Protein AF-A0A528G464-F1 (afdb_monomer_lite)

pLDDT: mean 89.49, std 8.46, range [59.75, 96.38]

Radius of gyration: 18.26 Å; chains: 1; bounding box: 47×25×54 Å

Sequence (96 aa):
TLDPKLSGRIRLSQGGDVDLSCLDIVSVSTSKALLWHTVEIRARGRTDNLSSLSGDASEQLAADLHAFINSHLFDLIGTETDHLLDVDARLREITE

Secondary structure (DSSP, 8-state):
---TTSTTEEEE-TTS-EEEEGGGEEEEEEEE-SS-EEEEEEETTEEEEEEEE-HHHHHHHHHHHHHHHHHHHHHHHHHHHHHHHHHHHHHHHHH-

Structure (mmCIF, N/CA/C/O backbone):
data_AF-A0A528G464-F1
#
_entry.id   AF-A0A528G464-F1
#
loop_
_atom_site.group_PDB
_atom_site.id
_atom_site.type_symbol
_atom_site.label_atom_id
_atom_site.label_alt_id
_atom_site.label_comp_id
_atom_site.label_asym_id
_atom_site.label_entity_id
_atom_site.label_seq_id
_atom_site.pdbx_PDB_ins_code
_atom_site.Cartn_x
_atom_site.Cartn_y
_atom_site.Cartn_z
_atom_site.occupancy
_atom_site.B_iso_or_equiv
_atom_site.auth_seq_id
_atom_site.auth_comp_id
_atom_site.auth_asym_id
_atom_site.auth_atom_id
_atom_site.pdbx_PDB_model_num
ATOM 1 N N . THR A 1 1 ? -1.457 7.257 -11.056 1.00 65.44 1 THR A N 1
ATOM 2 C CA . THR A 1 1 ? -1.248 8.442 -10.190 1.00 65.44 1 THR A CA 1
ATOM 3 C C . THR A 1 1 ? -1.720 8.119 -8.794 1.00 65.44 1 THR A C 1
ATOM 5 O O . THR A 1 1 ? -2.756 7.475 -8.674 1.00 65.44 1 THR A O 1
ATOM 8 N N . LEU A 1 2 ? -0.977 8.530 -7.764 1.00 72.12 2 LEU A N 1
ATOM 9 C CA . LEU A 1 2 ? -1.408 8.417 -6.369 1.00 72.12 2 LEU A CA 1
ATOM 10 C C . LEU A 1 2 ? -2.188 9.685 -6.018 1.00 72.12 2 LEU A C 1
ATOM 12 O O . LEU A 1 2 ? -1.609 10.768 -5.983 1.00 72.12 2 LEU A O 1
ATOM 16 N N . ASP A 1 3 ? -3.504 9.566 -5.856 1.00 70.69 3 ASP A N 1
ATOM 17 C CA . ASP A 1 3 ? -4.355 10.687 -5.457 1.00 70.69 3 ASP A CA 1
ATOM 18 C C . ASP A 1 3 ? -4.693 10.551 -3.965 1.00 70.69 3 ASP A C 1
ATOM 20 O O . ASP A 1 3 ? -5.445 9.644 -3.601 1.00 70.69 3 ASP A O 1
ATOM 24 N N . PRO A 1 4 ? -4.181 11.438 -3.093 1.00 62.50 4 PRO A N 1
ATOM 25 C CA . PRO A 1 4 ? -4.490 11.402 -1.666 1.00 62.50 4 PRO A CA 1
ATOM 26 C C . PRO A 1 4 ? -5.973 11.658 -1.360 1.00 62.50 4 PRO A C 1
ATOM 28 O O . PRO A 1 4 ? -6.409 11.394 -0.247 1.00 62.50 4 PRO A O 1
ATOM 31 N N . LYS A 1 5 ? -6.767 12.159 -2.319 1.00 59.75 5 LYS A N 1
ATOM 32 C CA . LYS A 1 5 ? -8.219 12.350 -2.163 1.00 59.75 5 LYS A CA 1
ATOM 33 C C . LYS A 1 5 ? -9.030 11.086 -2.450 1.00 59.75 5 LYS A C 1
ATOM 35 O O . LYS A 1 5 ? -10.187 11.011 -2.048 1.00 59.75 5 LYS A O 1
ATOM 40 N N . LEU A 1 6 ? -8.447 10.106 -3.142 1.00 61.59 6 LEU A N 1
ATOM 41 C CA . LEU A 1 6 ? -9.051 8.800 -3.424 1.00 61.59 6 LEU A CA 1
ATOM 42 C C . LEU A 1 6 ? -8.474 7.749 -2.468 1.00 61.59 6 LEU A C 1
ATOM 44 O O . LEU A 1 6 ? -7.962 6.714 -2.900 1.00 61.59 6 LEU A O 1
ATOM 48 N N . SER A 1 7 ? -8.528 8.039 -1.163 1.00 68.31 7 SER A N 1
ATOM 49 C CA . SER A 1 7 ? -7.992 7.175 -0.110 1.00 68.31 7 SER A CA 1
ATOM 50 C C . SER A 1 7 ? -8.439 5.726 -0.309 1.00 68.31 7 SER A C 1
ATOM 52 O O . SER A 1 7 ? -9.630 5.428 -0.395 1.00 68.31 7 SER A O 1
ATOM 54 N N . GLY A 1 8 ? -7.462 4.826 -0.417 1.00 82.56 8 GLY A N 1
ATOM 55 C CA . GLY A 1 8 ? -7.697 3.389 -0.553 1.00 82.56 8 GLY A CA 1
ATOM 56 C C . GLY A 1 8 ? -7.781 2.850 -1.973 1.00 82.56 8 GLY A C 1
ATOM 57 O O . GLY A 1 8 ? -7.946 1.638 -2.133 1.00 82.56 8 GLY A O 1
ATOM 58 N N . ARG A 1 9 ? -7.631 3.692 -3.004 1.00 87.94 9 ARG A N 1
ATOM 59 C CA . ARG A 1 9 ? -7.498 3.229 -4.389 1.00 87.94 9 ARG A CA 1
ATOM 60 C C . ARG A 1 9 ? -6.252 3.768 -5.075 1.00 87.94 9 ARG A C 1
ATOM 62 O O . ARG A 1 9 ? -5.874 4.922 -4.913 1.00 87.94 9 ARG A O 1
ATOM 69 N N . ILE A 1 10 ? -5.656 2.924 -5.908 1.00 87.25 10 ILE A N 1
ATOM 70 C CA . ILE A 1 10 ? -4.537 3.266 -6.783 1.00 87.25 10 ILE A CA 1
ATOM 71 C C . ILE A 1 10 ? -5.019 3.153 -8.222 1.00 87.25 10 ILE A C 1
ATOM 73 O O . ILE A 1 10 ? -5.437 2.079 -8.648 1.00 87.25 10 IL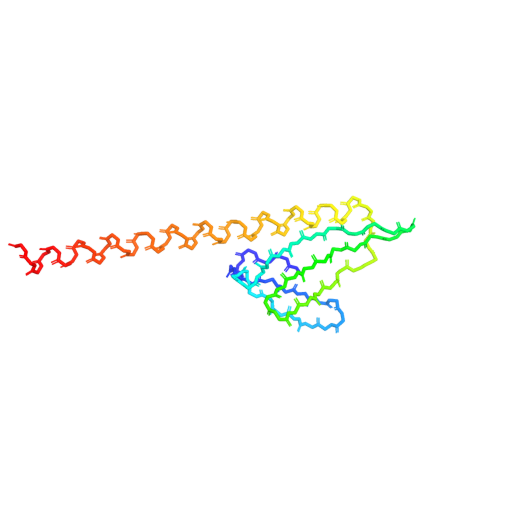E A O 1
ATOM 77 N N . ARG A 1 11 ? -4.934 4.249 -8.982 1.00 88.19 11 ARG A N 1
ATOM 78 C CA . ARG A 1 11 ? -5.232 4.232 -10.417 1.00 88.19 11 ARG A CA 1
ATOM 79 C C . ARG A 1 11 ? -3.969 4.010 -11.234 1.00 88.19 11 ARG A C 1
ATOM 81 O O . ARG A 1 11 ? -3.055 4.848 -11.223 1.00 88.19 11 ARG A O 1
ATOM 88 N N . LEU A 1 12 ? -3.959 2.913 -11.979 1.00 86.00 12 LEU A N 1
ATOM 89 C CA . LEU A 1 12 ? -2.968 2.595 -12.996 1.00 86.00 12 LEU A CA 1
ATOM 90 C C . LEU A 1 12 ? -3.527 2.988 -14.362 1.00 86.00 12 LEU A C 1
ATOM 92 O O . LEU A 1 12 ? -4.652 2.625 -14.674 1.00 86.00 12 LEU A O 1
ATOM 96 N N . SER A 1 13 ? -2.751 3.726 -15.156 1.00 83.31 13 SER A N 1
ATOM 97 C CA . SER A 1 13 ? -3.147 4.178 -16.501 1.00 83.31 13 SER A CA 1
ATOM 98 C C . SER A 1 13 ? -2.291 3.572 -17.623 1.00 83.31 13 SER A C 1
ATOM 100 O O . SER A 1 13 ? -2.453 3.903 -18.798 1.00 83.31 13 SER A O 1
ATOM 102 N N . GLN A 1 14 ? -1.349 2.682 -17.293 1.00 74.44 14 GLN A N 1
ATOM 103 C CA . GLN A 1 14 ? -0.489 2.036 -18.284 1.00 74.44 14 GLN A CA 1
ATOM 104 C C . GLN A 1 14 ? -1.224 0.853 -18.925 1.00 74.44 14 GLN A C 1
ATOM 106 O O . GLN A 1 14 ? -1.454 -0.166 -18.283 1.00 74.44 14 GLN A O 1
ATOM 111 N N . GLY A 1 15 ? -1.582 0.986 -20.206 1.00 66.62 15 GLY A N 1
ATOM 112 C CA . GLY A 1 15 ? -2.310 -0.054 -20.949 1.00 66.62 15 GLY A CA 1
ATOM 113 C C . GLY A 1 15 ? -3.827 -0.076 -20.709 1.00 66.62 15 GLY A C 1
ATOM 114 O O . GLY A 1 15 ? -4.493 -1.004 -21.161 1.00 66.62 15 GLY A O 1
ATOM 115 N N . GLY A 1 16 ? -4.368 0.943 -20.034 1.00 75.31 16 GLY A N 1
ATOM 116 C CA . GLY A 1 16 ? -5.783 1.096 -19.684 1.00 75.31 16 GLY A CA 1
ATOM 117 C C . GLY A 1 16 ? -5.945 1.646 -18.266 1.00 75.31 16 GLY A C 1
ATOM 118 O O . GLY A 1 16 ? -5.006 1.574 -17.476 1.00 75.31 16 GLY A O 1
ATOM 119 N N . ASP A 1 17 ? -7.123 2.186 -17.950 1.00 80.75 17 ASP A N 1
ATOM 120 C CA . ASP A 1 17 ? -7.435 2.659 -16.597 1.00 80.75 17 ASP A CA 1
ATOM 121 C C . ASP A 1 17 ? -7.916 1.489 -15.730 1.00 80.75 17 ASP A C 1
ATOM 123 O O . ASP A 1 17 ? -8.980 0.909 -15.961 1.00 80.75 17 ASP A O 1
ATOM 127 N N . VAL A 1 18 ? -7.114 1.137 -14.727 1.00 84.00 18 VAL A N 1
ATOM 128 C CA . VAL A 1 18 ? -7.417 0.108 -13.729 1.00 84.00 18 VAL A CA 1
ATOM 129 C C . VAL A 1 18 ? -7.334 0.732 -12.342 1.00 84.00 18 VAL A C 1
ATOM 131 O O . VAL A 1 18 ? -6.305 1.293 -11.968 1.00 84.00 18 VAL A O 1
ATOM 134 N N . ASP A 1 19 ? -8.407 0.597 -11.566 1.00 88.12 19 ASP A N 1
ATOM 135 C CA . ASP A 1 19 ? -8.429 0.977 -10.154 1.00 88.12 19 ASP A CA 1
ATOM 136 C C . ASP A 1 19 ? -8.155 -0.263 -9.285 1.00 88.12 19 ASP A C 1
ATOM 138 O O . ASP A 1 19 ? -8.887 -1.254 -9.342 1.00 88.12 19 ASP A O 1
ATOM 142 N N . LEU A 1 20 ? -7.108 -0.196 -8.464 1.00 89.31 20 LEU A N 1
ATOM 143 C CA . LEU A 1 20 ? -6.735 -1.222 -7.492 1.00 89.31 20 LEU A CA 1
ATOM 144 C C . LEU A 1 20 ? -7.113 -0.778 -6.081 1.00 89.31 20 LEU A C 1
ATOM 146 O O . LEU A 1 20 ? -6.805 0.340 -5.678 1.00 89.31 20 LEU A O 1
ATOM 150 N N . SER A 1 21 ? -7.751 -1.664 -5.320 1.00 91.06 21 SER A N 1
ATOM 151 C CA . SER A 1 21 ? -8.033 -1.463 -3.895 1.00 91.06 21 SER A CA 1
ATOM 152 C C . SER A 1 21 ? -6.780 -1.725 -3.062 1.00 91.06 21 SER A C 1
ATOM 154 O O . SER A 1 21 ? -6.187 -2.797 -3.183 1.00 91.06 21 SER A O 1
ATOM 156 N N . CYS A 1 22 ? -6.404 -0.800 -2.173 1.00 91.81 22 CYS A N 1
ATOM 157 C CA . CYS A 1 22 ? -5.254 -0.977 -1.278 1.00 91.81 22 CYS A CA 1
ATOM 158 C C . CYS A 1 22 ? -5.387 -2.222 -0.388 1.00 91.81 22 CYS A C 1
ATOM 160 O O . CYS A 1 22 ? -4.388 -2.875 -0.107 1.00 91.81 22 CYS A O 1
ATOM 162 N N . LEU A 1 23 ? -6.612 -2.590 0.005 1.00 92.44 23 LEU A N 1
ATOM 163 C CA . LEU A 1 23 ? -6.881 -3.779 0.823 1.00 92.44 23 LEU A CA 1
ATOM 164 C C . LEU A 1 23 ? -6.642 -5.098 0.081 1.00 92.44 23 LEU A C 1
ATOM 166 O O . LEU A 1 23 ? -6.505 -6.143 0.719 1.00 92.44 23 LEU A O 1
ATOM 170 N N . ASP A 1 24 ? -6.636 -5.069 -1.252 1.00 93.00 24 ASP A N 1
ATOM 171 C CA . ASP A 1 24 ? -6.405 -6.246 -2.088 1.00 93.00 24 ASP A CA 1
ATOM 172 C C . ASP A 1 24 ? -4.947 -6.396 -2.513 1.00 93.00 24 ASP A C 1
ATOM 174 O O . ASP A 1 24 ? -4.591 -7.458 -3.028 1.00 93.00 24 ASP A O 1
ATOM 178 N N . ILE A 1 25 ? -4.108 -5.379 -2.294 1.00 94.06 25 ILE A N 1
ATOM 179 C CA . ILE A 1 25 ? -2.681 -5.425 -2.616 1.00 94.06 25 ILE A CA 1
ATOM 180 C C . ILE A 1 25 ? -1.972 -6.344 -1.621 1.00 94.06 25 ILE A C 1
ATOM 182 O O . ILE A 1 25 ? -2.069 -6.186 -0.409 1.00 94.06 25 ILE A O 1
ATOM 186 N N . VAL A 1 26 ? -1.243 -7.313 -2.163 1.00 95.50 26 VAL A N 1
ATOM 187 C CA . VAL A 1 26 ? -0.492 -8.323 -1.411 1.00 95.50 26 VAL A CA 1
ATOM 188 C C . VAL A 1 26 ? 0.992 -7.970 -1.362 1.00 95.50 26 VAL A C 1
ATOM 190 O O . VAL A 1 26 ? 1.644 -8.194 -0.347 1.00 95.50 26 VAL A O 1
ATOM 193 N N . SER A 1 27 ? 1.542 -7.423 -2.449 1.00 96.12 27 SER A N 1
ATOM 194 C CA . SER A 1 27 ? 2.945 -7.004 -2.495 1.00 96.12 27 SER A CA 1
ATOM 195 C C . SER A 1 27 ? 3.200 -5.969 -3.584 1.00 96.12 27 SER A C 1
ATOM 197 O O . SER A 1 27 ? 2.611 -6.053 -4.664 1.00 96.12 27 SER A O 1
ATOM 199 N N . VAL A 1 28 ? 4.161 -5.080 -3.338 1.00 96.38 28 VAL A N 1
ATOM 200 C CA . VAL A 1 28 ? 4.791 -4.231 -4.355 1.00 96.38 28 VAL A CA 1
ATOM 201 C C . VAL A 1 28 ? 6.278 -4.578 -4.400 1.00 96.38 28 VAL A C 1
ATOM 203 O O . VAL A 1 28 ? 6.925 -4.683 -3.358 1.00 96.38 28 VAL A O 1
ATOM 206 N N . SER A 1 29 ? 6.826 -4.807 -5.590 1.00 95.94 29 SER A N 1
ATOM 207 C CA . SER A 1 29 ? 8.243 -5.138 -5.769 1.00 95.94 29 SER A CA 1
ATOM 208 C C . SER A 1 29 ? 8.829 -4.453 -7.000 1.00 95.94 29 SER A C 1
ATOM 210 O O . SER A 1 29 ? 8.107 -4.048 -7.909 1.00 95.94 29 SER A O 1
ATOM 212 N N . THR A 1 30 ? 10.152 -4.306 -7.029 1.00 95.94 30 THR A N 1
ATOM 213 C CA . THR A 1 30 ? 10.882 -3.830 -8.205 1.00 95.94 30 THR A CA 1
ATOM 214 C C . THR A 1 30 ? 11.631 -4.987 -8.856 1.00 95.94 30 THR A C 1
ATOM 216 O O . THR A 1 30 ? 12.199 -5.850 -8.187 1.00 95.94 30 THR A O 1
ATOM 219 N N . SER A 1 31 ? 11.645 -5.005 -10.185 1.00 93.06 31 SER A N 1
ATOM 220 C CA . SER A 1 31 ? 12.423 -5.939 -10.991 1.00 93.06 31 SER A CA 1
ATOM 221 C C . SER A 1 31 ? 13.374 -5.167 -11.896 1.00 93.06 31 SER A C 1
ATOM 223 O O . SER A 1 31 ? 12.985 -4.209 -12.572 1.00 93.06 31 SER A O 1
ATOM 225 N N . LYS A 1 32 ? 14.639 -5.587 -11.894 1.00 90.50 32 LYS A N 1
ATOM 226 C CA . LYS A 1 32 ? 15.720 -4.974 -12.664 1.00 90.50 32 LYS A CA 1
ATOM 227 C C . LYS A 1 32 ? 15.895 -5.694 -13.997 1.00 90.50 32 LYS A C 1
ATOM 229 O O . LYS A 1 32 ? 16.061 -6.911 -14.023 1.00 90.50 32 LYS A O 1
ATOM 234 N N . ALA A 1 33 ? 15.963 -4.932 -15.085 1.00 85.50 33 ALA A N 1
ATOM 235 C CA . ALA A 1 33 ? 16.466 -5.419 -16.367 1.00 85.50 33 ALA A CA 1
ATOM 236 C C . ALA A 1 33 ? 17.660 -4.575 -16.841 1.00 85.50 33 ALA A C 1
ATOM 238 O O . ALA A 1 33 ? 18.172 -3.727 -16.113 1.00 85.50 33 ALA A O 1
ATOM 239 N N . LEU A 1 34 ? 18.143 -4.847 -18.056 1.00 85.31 34 LEU A N 1
ATOM 240 C CA . LEU A 1 34 ? 19.374 -4.249 -18.589 1.00 85.31 34 LEU A CA 1
ATOM 241 C C . LEU A 1 34 ? 19.302 -2.725 -18.753 1.00 85.31 34 LEU A C 1
ATOM 243 O O . LEU A 1 34 ? 20.294 -2.045 -18.517 1.00 85.31 34 LEU A O 1
ATOM 247 N N . LEU A 1 35 ? 18.151 -2.204 -19.179 1.00 86.62 35 LEU A N 1
ATOM 248 C CA . LEU A 1 35 ? 17.955 -0.774 -19.456 1.00 86.62 35 LEU A CA 1
ATOM 249 C C . LEU A 1 35 ? 16.782 -0.183 -18.679 1.00 86.62 35 LEU A C 1
ATOM 251 O O . LEU A 1 35 ? 16.824 0.977 -18.284 1.00 86.62 35 LEU A O 1
ATOM 255 N N . TRP A 1 36 ? 15.744 -0.986 -18.461 1.00 91.56 36 TRP A N 1
ATOM 256 C CA . TRP A 1 36 ? 14.500 -0.549 -17.850 1.00 91.56 36 TRP A CA 1
ATOM 257 C C . TRP A 1 36 ? 14.152 -1.437 -16.672 1.00 91.56 36 TRP A C 1
ATOM 259 O O . TRP A 1 36 ? 14.386 -2.643 -16.687 1.00 91.56 36 TRP A O 1
ATOM 269 N N . HIS A 1 37 ? 13.572 -0.827 -15.658 1.00 93.69 37 HIS A N 1
ATOM 270 C CA . HIS A 1 37 ? 13.066 -1.485 -14.475 1.00 93.69 37 HIS A CA 1
ATOM 271 C C . HIS A 1 37 ? 11.541 -1.541 -14.541 1.00 93.69 37 HIS A C 1
ATOM 273 O O . HIS A 1 37 ? 10.896 -0.817 -15.308 1.00 93.69 37 HIS A O 1
ATOM 279 N N . THR A 1 38 ? 10.974 -2.450 -13.758 1.00 94.50 38 THR A N 1
ATOM 280 C CA . THR A 1 38 ? 9.528 -2.628 -13.628 1.00 94.50 38 THR A CA 1
ATOM 281 C C . THR A 1 38 ? 9.148 -2.598 -12.158 1.00 94.50 38 THR A C 1
ATOM 283 O O . THR A 1 38 ? 9.839 -3.202 -11.343 1.00 94.50 38 THR A O 1
ATOM 286 N N . VAL A 1 39 ? 8.053 -1.920 -11.826 1.00 95.94 39 VAL A N 1
ATOM 287 C CA . VAL A 1 39 ? 7.366 -2.093 -10.542 1.00 95.94 39 VAL A CA 1
ATOM 288 C C . VAL A 1 39 ? 6.237 -3.097 -10.752 1.00 95.94 39 VAL A C 1
ATOM 290 O O . VAL A 1 39 ? 5.352 -2.864 -11.572 1.00 95.94 39 VAL A O 1
ATOM 293 N N . GLU A 1 40 ? 6.278 -4.213 -10.036 1.00 95.56 40 GLU A N 1
ATOM 294 C CA . GLU A 1 40 ? 5.217 -5.218 -10.017 1.00 95.56 40 GLU A CA 1
ATOM 295 C C . GLU A 1 40 ? 4.301 -4.949 -8.819 1.00 95.56 40 GLU A C 1
ATOM 297 O O . GLU A 1 40 ? 4.757 -4.868 -7.676 1.00 95.56 40 GLU A O 1
ATOM 302 N N . ILE A 1 41 ? 2.998 -4.833 -9.075 1.00 94.94 41 ILE A N 1
ATOM 303 C CA . ILE A 1 41 ? 1.962 -4.730 -8.048 1.00 94.94 41 ILE A CA 1
ATOM 304 C C . ILE A 1 41 ? 1.137 -6.012 -8.107 1.00 94.94 41 ILE A C 1
ATOM 306 O O . ILE A 1 41 ? 0.438 -6.279 -9.087 1.00 94.94 41 ILE A O 1
ATOM 310 N N . ARG A 1 42 ? 1.203 -6.819 -7.048 1.00 95.31 42 ARG A N 1
ATOM 311 C CA . ARG A 1 42 ? 0.355 -8.005 -6.899 1.00 95.31 42 ARG A CA 1
ATOM 312 C C . ARG A 1 42 ? -0.843 -7.675 -6.032 1.00 95.31 42 ARG A C 1
ATOM 314 O O . ARG A 1 42 ? -0.679 -7.262 -4.887 1.00 95.31 42 ARG A O 1
ATOM 321 N N . ALA A 1 43 ? -2.029 -7.945 -6.555 1.00 93.50 43 ALA A N 1
ATOM 322 C CA . ALA A 1 43 ? -3.280 -7.926 -5.819 1.00 93.50 43 ALA A CA 1
ATOM 323 C C . ALA A 1 43 ? -3.908 -9.327 -5.794 1.00 93.50 43 ALA A C 1
ATOM 325 O O . ALA A 1 43 ? -3.500 -10.232 -6.531 1.00 93.50 43 ALA A O 1
ATOM 326 N N . ARG A 1 44 ? -4.923 -9.538 -4.955 1.00 93.44 44 ARG A N 1
ATOM 327 C CA . ARG A 1 44 ? -5.673 -10.800 -4.937 1.00 93.44 44 ARG A CA 1
ATOM 328 C C . ARG A 1 44 ? -6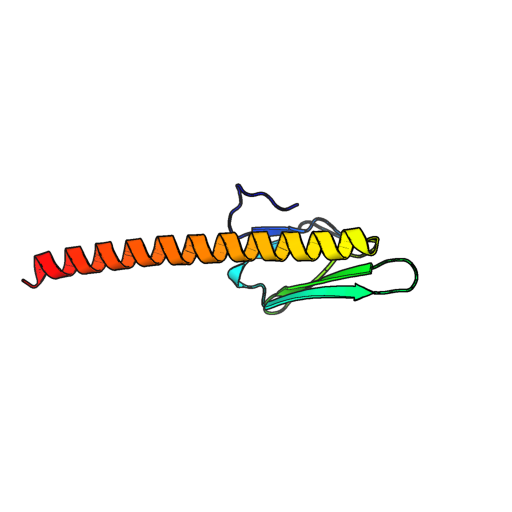.254 -11.100 -6.325 1.00 93.44 44 ARG A C 1
ATOM 330 O O . ARG A 1 44 ? -7.144 -10.408 -6.804 1.00 93.44 44 ARG A O 1
ATOM 337 N N . GLY A 1 45 ? -5.733 -12.146 -6.969 1.00 90.44 45 GLY A N 1
ATOM 338 C CA . GLY A 1 45 ? -6.184 -12.603 -8.287 1.00 90.44 45 GLY A CA 1
ATOM 339 C C . GLY A 1 45 ? -5.651 -11.809 -9.485 1.00 90.44 45 GLY A C 1
ATOM 340 O O . GLY A 1 45 ? -6.051 -12.108 -10.608 1.00 90.44 45 GLY A O 1
ATOM 341 N N . ARG A 1 46 ? -4.754 -10.830 -9.289 1.00 91.19 46 ARG A N 1
ATOM 342 C CA . ARG A 1 46 ? -4.210 -10.006 -10.380 1.00 91.19 46 ARG A CA 1
ATOM 343 C C . ARG A 1 46 ? -2.762 -9.590 -10.134 1.00 91.19 46 ARG A C 1
ATOM 345 O O . ARG A 1 46 ? -2.318 -9.428 -9.002 1.00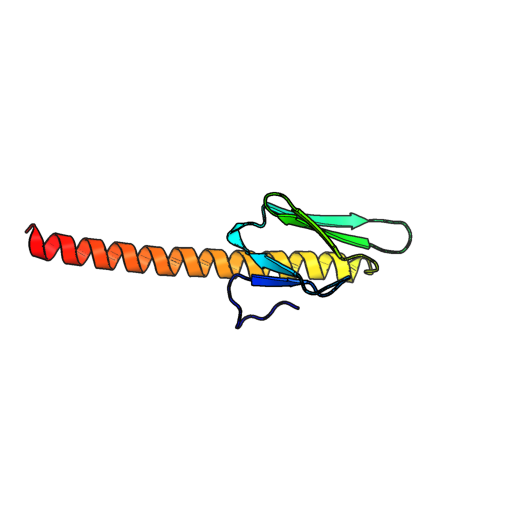 91.19 46 ARG A O 1
ATOM 352 N N . THR A 1 47 ? -2.002 -9.408 -11.204 1.00 92.88 47 THR A N 1
ATOM 353 C CA . THR A 1 47 ? -0.682 -8.774 -11.156 1.00 92.88 47 THR A CA 1
ATOM 354 C C . THR A 1 47 ? -0.602 -7.749 -12.272 1.00 92.88 47 THR A C 1
ATOM 356 O O . THR A 1 47 ? -0.883 -8.079 -13.423 1.00 92.88 47 THR A O 1
ATOM 359 N N . ASP A 1 48 ? -0.231 -6.524 -11.922 1.00 92.50 48 ASP A N 1
ATOM 360 C CA . ASP A 1 48 ? -0.071 -5.414 -12.853 1.00 92.50 48 ASP A CA 1
ATOM 361 C C . ASP A 1 48 ? 1.384 -4.933 -12.814 1.00 92.50 48 ASP A C 1
ATOM 363 O O . ASP A 1 48 ? 2.025 -4.916 -11.761 1.00 92.50 48 ASP A O 1
ATOM 367 N N . ASN A 1 49 ? 1.918 -4.566 -13.978 1.00 92.12 49 ASN A N 1
ATOM 368 C CA . ASN A 1 49 ? 3.317 -4.184 -14.142 1.00 92.12 49 ASN A CA 1
ATOM 369 C C . ASN A 1 49 ? 3.419 -2.758 -14.668 1.00 92.12 49 ASN A C 1
ATOM 371 O O . ASN A 1 49 ? 2.818 -2.428 -15.691 1.00 92.12 49 ASN A O 1
ATOM 375 N N . LEU A 1 50 ? 4.236 -1.948 -13.997 1.00 91.88 50 LEU A N 1
ATOM 376 C CA . LEU A 1 50 ? 4.625 -0.625 -14.457 1.00 91.88 50 LEU A CA 1
ATOM 377 C C . LEU A 1 50 ? 6.059 -0.664 -14.975 1.00 91.88 50 LEU A C 1
ATOM 379 O O . LEU A 1 50 ? 7.011 -0.633 -14.197 1.00 91.88 50 LEU A O 1
ATOM 383 N N . SER A 1 51 ? 6.209 -0.797 -16.290 1.00 91.75 51 SER A N 1
ATOM 384 C CA . SER A 1 51 ? 7.503 -0.984 -16.960 1.00 91.75 51 SER A CA 1
ATOM 385 C C . SER A 1 51 ? 8.043 0.312 -17.570 1.00 91.75 51 SER A C 1
ATOM 387 O O . SER A 1 51 ? 7.357 1.332 -17.598 1.00 91.75 51 SER A O 1
ATOM 389 N N . SER A 1 52 ? 9.261 0.243 -18.122 1.00 92.75 52 SER A N 1
ATOM 390 C CA . SER A 1 52 ? 9.949 1.363 -18.793 1.00 92.75 52 SER A CA 1
ATOM 391 C C . SER A 1 52 ? 10.393 2.478 -17.842 1.00 92.75 52 SER A C 1
ATOM 393 O O . SER A 1 52 ? 10.468 3.641 -18.228 1.00 92.75 52 SER A O 1
ATOM 395 N N . LEU A 1 53 ? 10.719 2.113 -16.601 1.00 92.00 53 LEU A N 1
ATOM 396 C CA . LEU A 1 53 ? 11.219 3.029 -15.579 1.00 92.00 53 LEU A CA 1
ATOM 397 C C . LEU A 1 53 ? 12.748 2.985 -15.513 1.00 92.00 53 LEU A C 1
ATOM 399 O O . LEU A 1 53 ? 13.354 1.940 -15.755 1.00 92.00 53 LEU A O 1
ATOM 403 N N . SER A 1 54 ? 13.384 4.099 -15.151 1.00 94.31 54 SER A N 1
ATOM 404 C CA . SER A 1 54 ? 14.777 4.052 -14.690 1.00 94.31 54 SER A CA 1
ATOM 405 C C . SER A 1 54 ? 14.867 3.316 -13.345 1.00 94.31 54 SER A C 1
ATOM 407 O O . SER A 1 54 ? 13.850 3.111 -12.678 1.00 94.31 54 SER A O 1
ATOM 409 N N . GLY A 1 55 ? 16.082 2.931 -12.938 1.00 92.25 55 GLY A N 1
ATOM 410 C CA . GLY A 1 55 ? 16.319 2.306 -11.631 1.00 92.25 55 GLY A CA 1
ATOM 411 C C . GLY A 1 55 ? 15.754 3.144 -10.486 1.00 92.25 55 GLY A C 1
ATOM 412 O O . GLY A 1 55 ? 14.808 2.713 -9.829 1.00 92.25 55 GLY A O 1
ATOM 413 N N . ASP A 1 56 ? 16.236 4.378 -10.348 1.00 94.94 56 ASP A N 1
ATOM 414 C CA . ASP A 1 56 ? 15.803 5.307 -9.298 1.00 94.94 56 ASP A CA 1
ATOM 415 C C . ASP A 1 56 ? 14.291 5.577 -9.339 1.00 94.94 56 ASP A C 1
ATOM 417 O O . ASP A 1 56 ? 13.636 5.604 -8.300 1.00 94.94 56 ASP A O 1
ATOM 421 N N . ALA A 1 57 ? 13.700 5.718 -10.534 1.00 94.56 57 ALA A N 1
ATOM 422 C CA . ALA A 1 57 ? 12.259 5.939 -10.661 1.00 94.56 57 ALA A CA 1
ATOM 423 C C . ALA A 1 57 ? 11.445 4.722 -10.200 1.00 94.56 57 ALA A C 1
ATOM 425 O O . ALA A 1 57 ? 10.380 4.890 -9.610 1.00 94.56 57 ALA A O 1
ATOM 426 N N . SER A 1 58 ? 11.931 3.502 -10.450 1.00 95.06 58 SER A N 1
ATOM 427 C CA . SER A 1 58 ? 11.269 2.281 -9.980 1.00 95.06 58 SER A CA 1
ATOM 428 C C . SER A 1 58 ? 11.335 2.133 -8.460 1.00 95.06 58 SER A C 1
ATOM 430 O O . SER A 1 58 ? 10.339 1.762 -7.841 1.00 95.06 58 SER A O 1
ATOM 432 N N . GLU A 1 59 ? 12.474 2.472 -7.851 1.00 95.38 59 GLU A N 1
ATOM 433 C CA . GLU A 1 59 ? 12.656 2.427 -6.398 1.00 95.38 59 GLU A CA 1
ATOM 434 C C . GLU A 1 59 ? 11.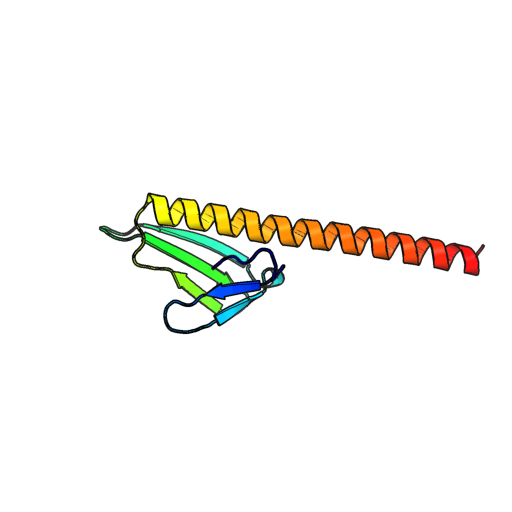809 3.493 -5.701 1.00 95.38 59 GLU A C 1
ATOM 436 O O . GLU A 1 59 ? 11.078 3.173 -4.762 1.00 95.38 59 GLU A O 1
ATOM 441 N N . GLN A 1 60 ? 11.833 4.729 -6.208 1.00 95.94 60 GLN A N 1
ATOM 442 C CA . GLN A 1 60 ? 11.011 5.814 -5.679 1.00 95.94 60 GLN A CA 1
ATOM 443 C C . GLN A 1 60 ? 9.522 5.482 -5.783 1.00 95.94 60 GLN A C 1
ATOM 445 O O . GLN A 1 60 ? 8.791 5.625 -4.809 1.00 95.94 60 GLN A O 1
ATOM 450 N N . LEU A 1 61 ? 9.071 4.974 -6.933 1.00 94.62 61 LEU A N 1
ATOM 451 C CA . LEU A 1 61 ? 7.669 4.614 -7.117 1.00 94.62 61 LEU A CA 1
ATOM 452 C C . LEU A 1 61 ? 7.234 3.494 -6.163 1.00 94.62 61 LEU A C 1
ATOM 454 O O . LEU A 1 61 ? 6.138 3.557 -5.612 1.00 94.62 61 LEU A O 1
ATOM 458 N N . ALA A 1 62 ? 8.075 2.483 -5.933 1.00 95.75 62 ALA A N 1
ATOM 459 C CA . ALA A 1 62 ? 7.775 1.437 -4.958 1.00 95.75 62 ALA A CA 1
ATOM 460 C C . ALA A 1 62 ? 7.687 1.992 -3.525 1.00 95.75 62 ALA A C 1
ATOM 462 O O . ALA A 1 62 ? 6.781 1.617 -2.778 1.00 95.75 62 ALA A O 1
ATOM 463 N N . ALA A 1 63 ? 8.580 2.914 -3.153 1.00 95.81 63 ALA A N 1
ATOM 464 C CA . ALA A 1 63 ? 8.537 3.587 -1.857 1.00 95.81 63 ALA A CA 1
ATOM 465 C C . ALA A 1 63 ? 7.264 4.434 -1.688 1.00 95.81 63 ALA A C 1
ATOM 467 O O . ALA A 1 63 ? 6.591 4.324 -0.662 1.00 95.81 63 ALA A O 1
ATOM 468 N N . ASP A 1 64 ? 6.892 5.209 -2.708 1.00 94.50 64 ASP A N 1
ATOM 469 C CA . ASP A 1 64 ? 5.681 6.035 -2.706 1.00 94.50 64 ASP A CA 1
ATOM 470 C C . ASP A 1 64 ? 4.414 5.175 -2.603 1.00 94.50 64 ASP A C 1
ATOM 472 O O . ASP A 1 64 ? 3.503 5.492 -1.836 1.00 94.50 64 ASP A O 1
ATOM 476 N N . LEU A 1 65 ? 4.366 4.051 -3.327 1.00 94.19 65 LEU A N 1
ATOM 477 C CA . LEU A 1 65 ? 3.267 3.086 -3.245 1.00 94.19 65 LEU A CA 1
ATOM 478 C C . LEU A 1 65 ? 3.150 2.494 -1.838 1.00 94.19 65 LEU A C 1
ATOM 480 O O . LEU A 1 65 ? 2.051 2.458 -1.286 1.00 94.19 65 LEU A O 1
ATOM 484 N N . HIS A 1 66 ? 4.262 2.073 -1.231 1.00 95.19 66 HIS A N 1
ATOM 485 C CA . HIS A 1 66 ? 4.258 1.577 0.145 1.00 95.19 66 HIS A CA 1
ATOM 486 C C . HIS A 1 66 ? 3.794 2.640 1.142 1.00 95.19 66 HIS A C 1
ATOM 488 O O . HIS A 1 66 ? 2.961 2.344 1.996 1.00 95.19 66 HIS A O 1
ATOM 494 N N . ALA A 1 67 ? 4.296 3.871 1.034 1.00 94.00 67 ALA A N 1
ATOM 495 C CA . ALA A 1 67 ? 3.900 4.964 1.915 1.00 94.00 67 ALA A CA 1
ATOM 496 C C . ALA A 1 67 ? 2.397 5.259 1.803 1.00 94.00 67 ALA A C 1
ATOM 498 O O . ALA A 1 67 ? 1.712 5.360 2.820 1.00 94.00 67 ALA A O 1
ATOM 499 N N . PHE A 1 68 ? 1.872 5.322 0.577 1.00 92.56 68 PHE A N 1
ATOM 500 C CA . PHE A 1 68 ? 0.453 5.552 0.319 1.00 92.56 68 PHE A CA 1
ATOM 501 C C . PHE A 1 68 ? -0.434 4.432 0.881 1.00 92.56 68 PHE A C 1
ATOM 503 O O . PHE A 1 68 ? -1.406 4.709 1.585 1.00 92.56 68 PHE A O 1
ATOM 510 N N . ILE A 1 69 ? -0.090 3.168 0.605 1.00 92.88 69 ILE A N 1
ATOM 511 C CA . ILE A 1 69 ? -0.837 2.003 1.102 1.00 92.88 69 ILE A CA 1
ATOM 512 C C . ILE A 1 69 ? -0.831 1.999 2.630 1.00 92.88 69 ILE A C 1
ATOM 514 O O . ILE A 1 69 ? -1.892 1.909 3.241 1.00 92.88 69 ILE A O 1
ATOM 518 N N . ASN A 1 70 ? 0.341 2.152 3.248 1.00 93.69 70 ASN A N 1
ATOM 519 C CA . ASN A 1 70 ? 0.464 2.131 4.701 1.00 93.69 70 ASN A CA 1
ATOM 520 C C . ASN A 1 70 ? -0.321 3.269 5.356 1.00 93.69 70 ASN A C 1
ATOM 522 O O . ASN A 1 70 ? -1.042 3.012 6.313 1.00 93.69 70 ASN A O 1
ATOM 526 N N . SER A 1 71 ? -0.238 4.495 4.825 1.00 92.19 71 SER A N 1
ATOM 527 C CA . SER A 1 71 ? -1.022 5.629 5.334 1.00 92.19 71 SER A CA 1
ATOM 528 C C . SER A 1 71 ? -2.513 5.304 5.337 1.00 92.19 71 SER A C 1
ATOM 530 O O . SER A 1 71 ? -3.169 5.446 6.361 1.00 92.19 71 SER A O 1
ATOM 532 N N . HIS A 1 72 ? -3.032 4.778 4.225 1.00 91.31 72 HIS A N 1
ATOM 533 C CA . HIS A 1 72 ? -4.442 4.416 4.133 1.00 91.31 72 HIS A CA 1
ATOM 534 C C . HIS A 1 72 ? -4.844 3.315 5.126 1.00 91.31 72 HIS A C 1
ATOM 536 O O . HIS A 1 72 ? -5.904 3.401 5.743 1.00 91.31 72 HIS A O 1
ATOM 542 N N . LEU A 1 73 ? -4.016 2.278 5.283 1.00 90.50 73 LEU A N 1
ATOM 543 C CA . LEU A 1 73 ? -4.299 1.192 6.223 1.00 90.50 73 LEU A CA 1
ATOM 544 C C . LEU A 1 73 ? -4.289 1.685 7.674 1.00 90.50 73 LEU A C 1
ATOM 546 O O . LEU A 1 73 ? -5.144 1.274 8.454 1.00 90.50 73 LEU A O 1
ATOM 550 N N . PHE A 1 74 ? -3.369 2.584 8.035 1.00 92.06 74 PHE A N 1
ATOM 551 C CA . PHE A 1 74 ? -3.344 3.181 9.370 1.00 92.06 74 PHE A CA 1
ATOM 552 C C . PHE A 1 74 ? -4.562 4.067 9.632 1.00 92.06 74 PHE A C 1
ATOM 554 O O . PHE A 1 74 ? -5.165 3.945 10.698 1.00 92.06 74 PHE A O 1
ATOM 561 N N . ASP A 1 75 ? -4.972 4.885 8.662 1.00 91.31 75 ASP A N 1
ATOM 562 C CA . ASP A 1 75 ? -6.180 5.709 8.779 1.00 91.31 75 ASP A CA 1
ATOM 563 C C . ASP A 1 75 ? -7.435 4.843 8.974 1.00 91.31 75 ASP A C 1
ATOM 565 O O . ASP A 1 75 ? -8.298 5.157 9.800 1.00 91.31 75 ASP A O 1
ATOM 569 N N . LEU A 1 76 ? -7.523 3.718 8.252 1.00 90.81 76 LEU A N 1
ATOM 570 C CA . LEU A 1 76 ? -8.625 2.766 8.384 1.00 90.81 76 LEU A CA 1
ATOM 571 C C . LEU A 1 76 ? -8.651 2.116 9.773 1.00 90.81 76 LEU A C 1
ATOM 573 O O . LEU A 1 76 ? -9.711 2.038 10.388 1.00 90.81 76 LEU A O 1
ATOM 577 N N . ILE A 1 77 ? -7.492 1.683 10.281 1.00 89.75 77 ILE A N 1
ATOM 578 C CA . ILE A 1 77 ? -7.374 1.103 11.628 1.00 89.75 77 ILE A CA 1
ATOM 579 C C . ILE A 1 77 ? -7.788 2.122 12.693 1.00 89.75 77 ILE A C 1
ATOM 581 O O . ILE A 1 77 ? -8.529 1.768 13.610 1.00 89.75 77 ILE A O 1
ATOM 585 N N . GLY A 1 78 ? -7.331 3.372 12.576 1.00 90.31 78 GLY A N 1
ATOM 586 C CA . GLY A 1 78 ? -7.697 4.440 13.508 1.00 90.31 78 GLY A CA 1
ATOM 587 C C . GLY A 1 78 ? -9.205 4.684 13.522 1.00 90.31 78 GLY A C 1
ATOM 588 O O . GLY A 1 78 ? -9.832 4.605 14.574 1.00 90.31 78 GLY A O 1
ATOM 589 N N . THR A 1 79 ? -9.798 4.862 12.339 1.00 90.00 79 THR A N 1
ATOM 590 C CA . THR A 1 79 ? -11.241 5.110 12.189 1.00 90.00 79 THR A CA 1
ATOM 591 C C . THR A 1 79 ? -12.088 3.960 12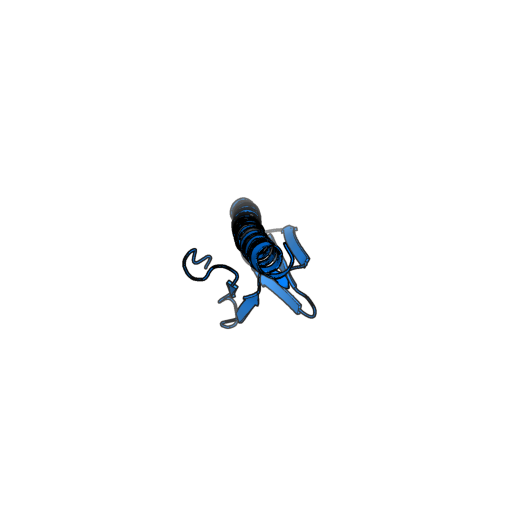.747 1.00 90.00 79 THR A C 1
ATOM 593 O O . THR A 1 79 ? -13.072 4.201 13.443 1.00 90.00 79 THR A O 1
ATOM 596 N N . GLU A 1 80 ? -11.711 2.707 12.473 1.00 91.12 80 GLU A N 1
ATOM 597 C CA . GLU A 1 80 ? -12.447 1.541 12.980 1.00 91.12 80 GLU A CA 1
ATOM 598 C C . GLU A 1 80 ? -12.296 1.386 14.499 1.00 91.12 80 GLU A C 1
ATOM 600 O O . GLU A 1 80 ? -13.249 1.025 15.184 1.00 91.12 80 GLU A O 1
ATOM 605 N N . THR A 1 81 ? -11.121 1.704 15.050 1.00 92.50 81 THR A N 1
ATOM 606 C CA . THR A 1 81 ? -10.894 1.681 16.505 1.00 92.50 81 THR A CA 1
ATOM 607 C C . THR A 1 81 ? -11.814 2.671 17.214 1.00 92.50 81 THR A C 1
ATOM 609 O O . THR A 1 81 ? -12.486 2.300 18.176 1.00 92.50 81 THR A O 1
ATOM 612 N N . ASP A 1 82 ? -11.894 3.905 16.715 1.00 93.12 82 ASP A N 1
ATOM 613 C CA . ASP A 1 82 ? -12.765 4.939 17.279 1.00 93.12 82 ASP A CA 1
ATOM 614 C C . ASP A 1 82 ? -14.243 4.535 17.199 1.00 93.12 82 ASP A C 1
ATOM 616 O O . ASP A 1 82 ? -15.004 4.722 18.151 1.00 93.12 82 ASP A O 1
ATOM 620 N N . HIS A 1 83 ? -14.644 3.920 16.084 1.00 91.81 83 HIS A N 1
ATOM 621 C CA . HIS A 1 83 ? -15.999 3.410 15.903 1.00 91.81 83 HIS A CA 1
ATOM 622 C C . HIS A 1 83 ? -16.339 2.290 16.900 1.00 91.81 83 HIS A C 1
ATOM 624 O O . HIS A 1 83 ? -17.407 2.314 17.512 1.00 91.81 83 HIS A O 1
ATOM 630 N N . LEU A 1 84 ? -15.430 1.333 17.118 1.00 94.19 84 LEU A N 1
ATOM 631 C CA . LEU A 1 84 ? -15.633 0.260 18.095 1.00 94.19 84 LEU A CA 1
ATOM 632 C C . LEU A 1 84 ? -15.746 0.793 19.529 1.00 94.19 84 LEU A C 1
ATOM 634 O O . LEU A 1 84 ? -16.561 0.284 20.298 1.00 94.19 84 LEU A O 1
ATOM 638 N N . LEU A 1 85 ? -14.982 1.831 19.880 1.00 94.69 85 LEU A N 1
ATOM 639 C CA . LEU A 1 85 ? -15.078 2.487 21.188 1.00 94.69 85 LEU A CA 1
ATOM 640 C C . LEU A 1 85 ? -16.421 3.210 21.385 1.00 94.69 85 LEU A C 1
ATOM 642 O O . LEU A 1 85 ? -16.991 3.136 22.473 1.00 94.69 85 LEU A O 1
ATOM 646 N N . ASP A 1 86 ? -16.956 3.871 20.352 1.00 95.00 86 ASP A N 1
ATOM 647 C CA . ASP A 1 86 ? -18.297 4.484 20.404 1.00 95.00 86 ASP A CA 1
ATOM 648 C C . ASP A 1 86 ? -19.392 3.424 20.594 1.00 95.00 86 ASP A C 1
ATOM 650 O O . ASP A 1 86 ? -20.301 3.594 21.409 1.00 95.00 86 ASP A O 1
ATOM 654 N N . VAL A 1 87 ? -19.291 2.295 19.885 1.00 94.31 87 VAL A N 1
ATOM 655 C CA . VAL A 1 87 ? -20.230 1.175 20.042 1.00 94.31 87 VAL A CA 1
ATOM 656 C C . VAL A 1 87 ? -20.183 0.607 21.462 1.00 94.31 87 VAL A C 1
ATOM 658 O O . VAL A 1 87 ? -21.241 0.395 22.057 1.00 94.31 87 VAL A O 1
ATOM 661 N N . ASP A 1 88 ? -18.991 0.389 22.020 1.00 94.31 88 ASP A N 1
ATOM 662 C CA . ASP A 1 88 ? -18.817 -0.108 23.391 1.00 94.31 88 ASP A CA 1
ATOM 663 C C . ASP A 1 88 ? -19.440 0.842 24.426 1.00 94.31 88 ASP A C 1
ATOM 665 O O . ASP A 1 88 ? -20.220 0.412 25.280 1.00 94.31 88 ASP A O 1
ATOM 669 N N . ALA A 1 89 ? -19.202 2.152 24.289 1.00 95.81 89 ALA A N 1
ATOM 670 C CA . ALA A 1 89 ? -19.785 3.164 25.166 1.00 95.81 89 ALA A CA 1
ATOM 671 C C . ALA A 1 89 ? -21.324 3.124 25.158 1.00 95.81 89 ALA A C 1
ATOM 673 O O . ALA A 1 89 ? -21.949 3.125 26.220 1.00 95.81 89 ALA A O 1
ATOM 674 N N . ARG A 1 90 ? -21.939 3.018 23.973 1.00 94.88 90 ARG A N 1
ATOM 675 C CA . ARG A 1 90 ? -23.402 2.921 23.830 1.00 94.88 90 ARG A CA 1
ATOM 676 C C . ARG A 1 90 ? -23.969 1.626 24.389 1.00 94.88 90 ARG A C 1
ATOM 678 O O . ARG A 1 90 ? -25.057 1.631 24.956 1.00 94.88 90 ARG A O 1
ATOM 685 N N . LEU A 1 91 ? 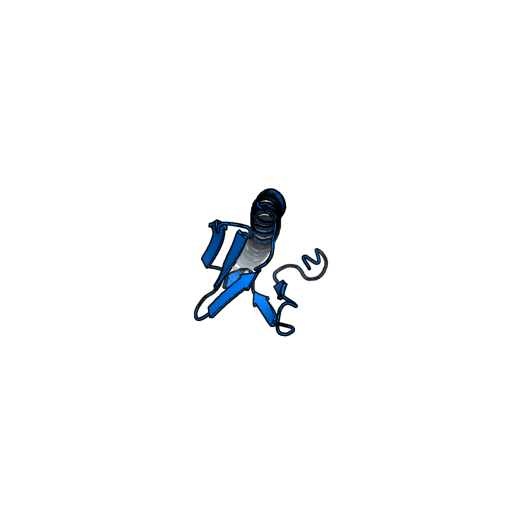-23.265 0.507 24.214 1.00 95.50 91 LEU A N 1
ATOM 686 C CA . LEU A 1 91 ? -23.684 -0.762 24.805 1.00 95.50 91 LEU A CA 1
ATOM 687 C C . LEU A 1 91 ? -23.691 -0.663 26.328 1.00 95.50 91 LEU A C 1
ATOM 689 O O . LEU A 1 91 ? -24.658 -1.097 26.952 1.00 95.50 91 LEU A O 1
ATOM 693 N N . ARG A 1 92 ? -22.676 -0.016 26.908 1.00 93.25 92 ARG A N 1
ATOM 694 C CA . ARG A 1 92 ? -22.567 0.175 28.353 1.00 93.25 92 ARG A CA 1
ATOM 695 C C . ARG A 1 92 ? -23.737 0.964 28.936 1.00 93.25 92 ARG A C 1
ATOM 697 O O . ARG A 1 92 ? -24.273 0.548 29.951 1.00 93.25 92 ARG A O 1
ATOM 704 N N . GLU A 1 93 ? -24.190 2.021 28.262 1.00 95.62 93 GLU A N 1
ATOM 705 C CA . GLU A 1 93 ? -25.382 2.796 28.663 1.00 95.62 93 GLU A CA 1
ATOM 706 C C . GLU A 1 93 ? -26.682 1.975 28.685 1.00 95.62 93 GLU A C 1
ATOM 708 O O . GLU A 1 93 ? -27.636 2.343 29.366 1.00 95.62 93 GLU A O 1
ATOM 713 N N . ILE A 1 94 ? -26.752 0.892 27.906 1.00 94.50 94 ILE A N 1
ATOM 714 C CA . ILE A 1 94 ? -27.934 0.024 27.833 1.00 94.50 94 ILE A CA 1
ATOM 715 C C . ILE A 1 94 ? -27.848 -1.106 28.866 1.00 94.50 94 ILE A C 1
ATOM 717 O O . ILE A 1 94 ? -28.879 -1.571 29.358 1.00 94.50 94 ILE A O 1
ATOM 721 N N . THR A 1 95 ? -26.641 -1.596 29.151 1.00 88.69 95 THR A N 1
ATOM 722 C CA . THR A 1 95 ? -26.426 -2.778 29.996 1.00 88.69 95 THR A CA 1
ATOM 723 C C . THR A 1 95 ? -26.120 -2.473 31.461 1.00 88.69 95 THR A C 1
ATOM 725 O O . THR A 1 95 ? -26.315 -3.364 32.288 1.00 88.69 95 THR A O 1
ATOM 728 N N . GLU A 1 96 ? -25.631 -1.272 31.780 1.00 74.31 96 GLU A N 1
ATOM 729 C CA . GLU A 1 96 ? -25.323 -0.800 33.145 1.00 74.31 96 GLU A CA 1
ATOM 730 C C . GLU A 1 96 ? -26.331 0.256 33.620 1.00 74.31 96 GLU A C 1
ATOM 732 O O . GLU A 1 96 ? -26.739 0.170 34.802 1.00 74.31 96 GLU A O 1
#

Foldseek 3Di:
DQDLVPQQWDWDPVVHTDIDGLVQWDDWDKDDDDAKIWIWTDGNVDIDIDIPHGPVRNVVVRVVSVVRSVVSVVVVVVVVVVVVVVVVVVVVVVVD